Protein AF-A0A7S0AIP6-F1 (afdb_monomer)

Solvent-accessible surface area (backbone atoms only — not comparable to full-atom values): 10813 Å² total; per-residue (Å²): 139,84,84,80,83,77,84,82,79,84,80,81,79,79,69,86,80,66,80,76,84,73,78,79,73,83,71,86,71,79,69,80,72,78,87,62,84,72,69,76,73,78,75,75,76,87,47,72,66,57,55,50,51,24,69,74,62,71,48,57,61,68,62,53,48,56,32,46,76,68,58,48,55,84,55,37,48,58,49,98,87,67,43,76,37,11,58,22,32,55,71,65,38,99,91,76,50,54,70,37,87,35,43,88,71,76,64,45,92,52,48,50,74,22,77,34,16,47,68,93,71,61,71,70,60,55,50,57,51,51,54,53,54,54,50,54,57,59,65,62,64,78,71,72,75,80,81,80,85,84,89,79,84,85,83,82,84,80,84,79,133

Foldseek 3Di:
DDDDDDDDDDPPPPDPPDDPPDDDDPPPPPPPPPPPPVPPDPLPDDDPVLVVLCVQFVDDSVVSSVCVVVVQNVQQDAAPVRGGWASLQSPDDLQPAAADPCLVVVPPPCTRHDNHGNYDHDPVSVVVNVVVVVVCVVVVVPPPPDPDDDDDDDDDDDDDD

Nearest PDB structures (foldseek):
  6jgx-assembly1_B  TM=5.496E-01  e=3.342E+00  Pseudomonas putida

Mean predicted aligned error: 17.11 Å

Sequence (161 aa):
VVGLLFPLREEEELGPEGPPDLPAAWDEEEADLPSEEEEPEPVEPVTEYIRDVCRETGVPIIEVQCLDAQGLLRHIPRDTDGRLTSVGSIMHRPAECRPCLFAKRKCCPRGLLCRSCHLPHEPKAMRRWRERYRKKKQDGATSATPISGQASGKARTLISL

Structure (mmCIF, N/CA/C/O backbone):
data_AF-A0A7S0AIP6-F1
#
_entry.id   AF-A0A7S0AIP6-F1
#
loop_
_atom_site.group_PDB
_atom_site.id
_atom_site.type_symbol
_atom_site.label_atom_id
_atom_site.label_alt_id
_atom_site.label_comp_id
_atom_site.label_asym_id
_atom_site.label_entity_id
_atom_site.label_seq_id
_atom_site.pdbx_PDB_ins_code
_atom_site.Cartn_x
_atom_site.Cartn_y
_atom_site.Cartn_z
_atom_site.occupancy
_atom_site.B_iso_or_equiv
_atom_site.auth_seq_id
_atom_site.auth_comp_id
_atom_site.auth_asym_id
_atom_site.auth_atom_id
_atom_site.pdbx_PDB_model_num
ATOM 1 N N . VAL A 1 1 ? 58.512 56.946 -25.924 1.00 50.94 1 VAL A N 1
ATOM 2 C CA . VAL A 1 1 ? 57.265 57.502 -25.351 1.00 50.94 1 VAL A CA 1
ATOM 3 C C . VAL A 1 1 ? 56.192 57.383 -26.420 1.00 50.94 1 VAL A C 1
ATOM 5 O O . VAL A 1 1 ? 56.042 58.282 -27.230 1.00 50.94 1 VAL A O 1
ATOM 8 N N . VAL A 1 2 ? 55.567 56.209 -26.530 1.00 44.09 2 VAL A N 1
ATOM 9 C CA . VAL A 1 2 ? 54.514 55.951 -27.524 1.00 44.09 2 VAL A CA 1
ATOM 10 C C . VAL A 1 2 ? 53.194 56.065 -26.775 1.00 44.09 2 VAL A C 1
ATOM 12 O O . VAL A 1 2 ? 52.853 55.189 -25.986 1.00 44.09 2 VAL A O 1
ATOM 15 N N . GLY A 1 3 ? 52.534 57.210 -26.936 1.00 47.72 3 GLY A N 1
ATOM 16 C CA . GLY A 1 3 ? 51.203 57.458 -26.400 1.00 47.72 3 GLY A CA 1
ATOM 17 C C . GLY A 1 3 ? 50.177 56.715 -27.242 1.00 47.72 3 GLY A C 1
ATOM 18 O O . GLY A 1 3 ? 50.019 57.012 -28.423 1.00 47.72 3 GLY A O 1
ATOM 19 N N . LEU A 1 4 ? 49.504 55.738 -26.639 1.00 60.88 4 LEU A N 1
ATOM 20 C CA . LEU A 1 4 ? 48.315 55.131 -27.220 1.00 60.88 4 LEU A CA 1
ATOM 21 C C . LEU A 1 4 ? 47.105 55.935 -26.749 1.00 60.88 4 LEU A C 1
ATOM 23 O O . LEU A 1 4 ? 46.776 55.970 -25.565 1.00 60.88 4 LEU A O 1
ATOM 27 N N . LEU A 1 5 ? 46.507 56.630 -27.710 1.00 52.84 5 LEU A N 1
ATOM 28 C CA . LEU A 1 5 ? 45.292 57.414 -27.583 1.00 52.84 5 LEU A CA 1
ATOM 29 C C . LEU A 1 5 ? 44.115 56.439 -27.400 1.00 52.84 5 LEU A C 1
ATOM 31 O O . LEU A 1 5 ? 43.781 55.687 -28.313 1.00 52.84 5 LEU A O 1
ATOM 35 N N . PHE A 1 6 ? 43.535 56.410 -26.202 1.00 49.06 6 PHE A N 1
ATOM 36 C CA . PHE A 1 6 ? 42.316 55.657 -25.896 1.00 49.06 6 PHE A CA 1
ATOM 37 C C . PHE A 1 6 ? 41.108 56.366 -26.535 1.00 49.06 6 PHE A C 1
ATOM 39 O O . PHE A 1 6 ? 40.925 57.558 -26.271 1.00 49.06 6 PHE A O 1
ATOM 46 N N . PRO A 1 7 ? 40.274 55.693 -27.348 1.00 60.97 7 PRO A N 1
ATOM 47 C CA . PRO A 1 7 ? 39.029 56.279 -27.821 1.00 60.97 7 PRO A CA 1
ATOM 48 C C . PRO A 1 7 ? 38.010 56.392 -26.678 1.00 60.97 7 PRO A C 1
ATOM 50 O O . PRO A 1 7 ? 37.778 55.457 -25.910 1.00 60.97 7 PRO A O 1
ATOM 53 N N . LEU A 1 8 ? 37.432 57.588 -26.576 1.00 55.22 8 LEU A N 1
ATOM 54 C CA . LEU A 1 8 ? 36.334 57.964 -25.694 1.00 55.22 8 LEU A CA 1
ATOM 55 C C . LEU A 1 8 ? 35.041 57.240 -26.104 1.00 55.22 8 LEU A C 1
ATOM 57 O O . LEU A 1 8 ? 34.507 57.495 -27.174 1.00 55.22 8 LEU A O 1
ATOM 61 N N . ARG A 1 9 ? 34.571 56.363 -25.212 1.00 53.59 9 ARG A N 1
ATOM 62 C CA . ARG A 1 9 ? 33.219 56.346 -24.624 1.00 53.59 9 ARG A CA 1
ATOM 63 C C . ARG A 1 9 ? 32.045 56.672 -25.570 1.00 53.59 9 ARG A C 1
ATOM 65 O O . ARG A 1 9 ? 31.696 57.834 -25.744 1.00 53.59 9 ARG A O 1
ATOM 72 N N . GLU A 1 10 ? 31.361 55.629 -26.035 1.00 58.09 10 GLU A N 1
ATOM 73 C CA . GLU A 1 10 ? 29.932 55.691 -26.363 1.00 58.09 10 GLU A CA 1
ATOM 74 C C . GLU A 1 10 ? 29.152 55.276 -25.111 1.00 58.09 10 GLU A C 1
ATOM 76 O O . GLU A 1 10 ? 29.274 54.159 -24.608 1.00 58.09 10 GLU A O 1
ATOM 81 N N . GLU A 1 11 ? 28.433 56.238 -24.539 1.00 60.41 11 GLU A N 1
ATOM 82 C CA . GLU A 1 11 ? 27.479 56.014 -23.459 1.00 60.41 11 GLU A CA 1
ATOM 83 C C . GLU A 1 11 ? 26.167 55.578 -24.104 1.00 60.41 11 GLU A C 1
ATOM 85 O O . GLU A 1 11 ? 25.393 56.416 -24.560 1.00 60.41 11 GLU A O 1
ATOM 90 N N . GLU A 1 12 ? 25.932 54.270 -24.191 1.00 63.12 12 GLU A N 1
ATOM 91 C CA . GLU A 1 12 ? 24.593 53.761 -24.474 1.00 63.12 12 GLU A CA 1
ATOM 92 C C . GLU A 1 12 ? 23.687 54.121 -23.293 1.00 63.12 12 GLU A C 1
ATOM 94 O O . GLU A 1 12 ? 23.803 53.577 -22.191 1.00 63.12 12 GLU A O 1
ATOM 99 N N . GLU A 1 13 ? 22.812 55.096 -23.532 1.00 61.25 13 GLU A N 1
ATOM 100 C CA . GLU A 1 13 ? 21.721 55.480 -22.650 1.00 61.25 13 GLU A CA 1
ATOM 101 C C . GLU A 1 13 ? 20.765 54.296 -22.467 1.00 61.25 13 GLU A C 1
ATOM 103 O O . GLU A 1 13 ? 19.841 54.070 -23.248 1.00 61.25 13 GLU A O 1
ATOM 108 N N . LEU A 1 14 ? 20.988 53.528 -21.403 1.00 55.91 14 LEU A N 1
ATOM 109 C CA . LEU A 1 14 ? 20.022 52.567 -20.895 1.00 55.91 14 LEU A CA 1
ATOM 110 C C . LEU A 1 14 ? 18.876 53.363 -20.248 1.00 55.91 14 LEU A C 1
ATOM 112 O O . LEU A 1 14 ? 18.946 53.757 -19.081 1.00 55.91 14 LEU A O 1
ATOM 116 N N . GLY A 1 15 ? 17.856 53.679 -21.048 1.00 62.75 15 GLY A N 1
ATOM 117 C CA . GLY A 1 15 ? 16.642 54.344 -20.585 1.00 62.75 15 GLY A CA 1
ATOM 118 C C . GLY A 1 15 ? 15.944 53.556 -19.465 1.00 62.75 15 GLY A C 1
ATOM 119 O O . GLY A 1 15 ? 16.126 52.342 -19.351 1.00 62.75 15 GLY A O 1
ATOM 120 N N . PRO A 1 16 ? 15.147 54.217 -18.606 1.00 63.59 16 PRO A N 1
ATOM 121 C CA . PRO A 1 16 ? 14.370 53.525 -17.591 1.00 63.59 16 PRO A CA 1
ATOM 122 C C . PRO A 1 16 ? 13.268 52.712 -18.278 1.00 63.59 16 PRO A C 1
ATOM 124 O O . PRO A 1 16 ? 12.251 53.258 -18.700 1.00 63.59 16 PRO A O 1
ATOM 127 N N . GLU A 1 17 ? 13.478 51.403 -18.387 1.00 60.22 17 GLU A N 1
ATOM 128 C CA . GLU A 1 17 ? 12.427 50.432 -18.688 1.00 60.22 17 GLU A CA 1
ATOM 129 C C . GLU A 1 17 ? 11.386 50.540 -17.561 1.00 60.22 17 GLU A C 1
ATOM 131 O O . GLU A 1 17 ? 11.563 50.016 -16.457 1.00 60.22 17 GLU A O 1
ATOM 136 N N . GLY A 1 18 ? 10.341 51.332 -17.802 1.00 65.25 18 GLY A N 1
ATOM 137 C CA . GLY A 1 18 ? 9.191 51.423 -16.916 1.00 65.25 18 GLY A CA 1
ATOM 138 C C . GLY A 1 18 ? 8.549 50.042 -16.749 1.00 65.25 18 GLY A C 1
ATOM 139 O O . GLY A 1 18 ? 8.629 49.214 -17.661 1.00 65.25 18 GLY A O 1
ATOM 140 N N . PRO A 1 19 ? 7.929 49.755 -15.591 1.00 71.25 19 PRO A N 1
ATOM 141 C CA . PRO A 1 19 ? 7.209 48.504 -15.413 1.00 71.25 19 PRO A CA 1
ATOM 142 C C . PRO A 1 19 ? 6.138 48.385 -16.508 1.00 71.25 19 PRO A C 1
ATOM 144 O O . PRO A 1 19 ? 5.471 49.381 -16.793 1.00 71.25 19 PRO A O 1
ATOM 147 N N . PRO A 1 20 ? 5.975 47.206 -17.135 1.00 67.75 20 PRO A N 1
ATOM 148 C CA . PRO A 1 20 ? 4.948 47.018 -18.146 1.00 67.75 20 PRO A CA 1
ATOM 149 C C . PRO A 1 20 ? 3.585 47.359 -17.545 1.00 67.75 20 PRO A C 1
ATOM 151 O O . PRO A 1 20 ? 3.249 46.862 -16.466 1.00 67.75 20 PRO A O 1
ATOM 154 N N . ASP A 1 21 ? 2.837 48.214 -18.248 1.00 60.28 21 ASP A N 1
ATOM 155 C CA . ASP A 1 21 ? 1.448 48.550 -17.951 1.00 60.28 21 ASP A CA 1
ATOM 156 C C . ASP A 1 21 ? 0.658 47.253 -17.776 1.00 60.28 21 ASP A C 1
ATOM 158 O O . ASP A 1 21 ? 0.338 46.546 -18.736 1.00 60.28 21 ASP A O 1
ATOM 162 N N . LEU A 1 22 ? 0.382 46.910 -16.518 1.00 60.75 22 LEU A N 1
ATOM 163 C CA . LEU A 1 22 ? -0.568 45.865 -16.194 1.00 60.75 22 LEU A CA 1
ATOM 164 C C . LEU A 1 22 ? -1.929 46.378 -16.667 1.00 60.75 22 LEU A C 1
ATOM 166 O O . LEU A 1 22 ? -2.344 47.442 -16.197 1.00 60.75 22 LEU A O 1
ATOM 170 N N . PRO A 1 23 ? -2.621 45.680 -17.585 1.00 61.62 23 PRO A N 1
ATOM 171 C CA . PRO A 1 23 ? -3.948 46.097 -17.992 1.00 61.62 23 PRO A CA 1
ATOM 172 C C . PRO A 1 23 ? -4.840 46.172 -16.751 1.00 61.62 23 PRO A C 1
ATOM 174 O O . PRO A 1 23 ? -5.084 45.179 -16.062 1.00 61.62 23 PRO A O 1
ATOM 177 N N . ALA A 1 24 ? -5.271 47.397 -16.454 1.00 59.34 24 ALA A N 1
ATOM 178 C CA . ALA A 1 24 ? -6.429 47.657 -15.628 1.00 59.34 24 ALA A CA 1
ATOM 179 C C . ALA A 1 24 ? -7.646 47.018 -16.308 1.00 59.34 24 ALA A C 1
ATOM 181 O O . ALA A 1 24 ? -7.747 47.065 -17.532 1.00 59.34 24 ALA A O 1
ATOM 182 N N . ALA A 1 25 ? -8.556 46.482 -15.498 1.00 55.19 25 ALA A N 1
ATOM 183 C CA . ALA A 1 25 ? -9.733 45.705 -15.889 1.00 55.19 25 ALA A CA 1
ATOM 184 C C . ALA A 1 25 ? -9.440 44.219 -16.136 1.00 55.19 25 ALA A C 1
ATOM 186 O O . ALA A 1 25 ? -9.390 43.714 -17.253 1.00 55.19 25 ALA A O 1
ATOM 187 N N . TRP A 1 26 ? -9.317 43.493 -15.026 1.00 57.34 26 TRP A N 1
ATOM 188 C CA . TRP A 1 26 ? -10.059 42.244 -14.941 1.00 57.34 26 TRP A CA 1
ATOM 189 C C . TRP A 1 26 ? -11.500 42.689 -14.733 1.00 57.34 26 TRP A C 1
ATOM 191 O O . TRP A 1 26 ? -11.841 43.137 -13.639 1.00 57.34 26 TRP A O 1
ATOM 201 N N . ASP A 1 27 ? -12.262 42.721 -15.826 1.00 51.72 27 ASP A N 1
ATOM 202 C CA . ASP A 1 27 ? -13.688 43.005 -15.795 1.00 51.72 27 ASP A CA 1
ATOM 203 C C . ASP A 1 27 ? -14.338 42.127 -14.726 1.00 51.72 27 ASP A C 1
ATOM 205 O O . ASP A 1 27 ? -14.139 40.910 -14.676 1.00 51.72 27 ASP A O 1
ATOM 209 N N . GLU A 1 28 ? -15.090 42.791 -13.855 1.00 56.78 28 GLU A N 1
ATOM 210 C CA . GLU A 1 28 ? -15.965 42.232 -12.829 1.00 56.78 28 GLU A CA 1
ATOM 211 C C . GLU A 1 28 ? -17.169 41.543 -13.495 1.00 56.78 28 GLU A C 1
ATOM 213 O O . GLU A 1 28 ? -18.322 41.794 -13.152 1.00 56.78 28 GLU A O 1
ATOM 218 N N . GLU A 1 29 ? -16.916 40.705 -14.502 1.00 61.41 29 GLU A N 1
ATOM 219 C CA . GLU A 1 29 ? -17.927 39.820 -15.047 1.00 61.41 29 GLU A CA 1
ATOM 220 C C . GLU A 1 29 ? -18.136 38.735 -13.996 1.00 61.41 29 GLU A C 1
ATOM 222 O O . GLU A 1 29 ? -17.283 37.871 -13.780 1.00 61.41 29 GLU A O 1
ATOM 227 N N . GLU A 1 30 ? -19.237 38.903 -13.262 1.00 61.59 30 GLU A N 1
ATOM 228 C CA . GLU A 1 30 ? -19.777 38.004 -12.257 1.00 61.59 30 GLU A CA 1
ATOM 229 C C . GLU A 1 30 ? -19.722 36.561 -12.760 1.00 61.59 30 GLU A C 1
ATOM 231 O O . GLU A 1 30 ? -20.636 36.057 -13.412 1.00 61.59 30 GLU A O 1
ATOM 236 N N . ALA A 1 31 ? -18.621 35.879 -12.459 1.00 59.66 31 ALA A N 1
ATOM 237 C CA . ALA A 1 31 ? -18.576 34.440 -12.533 1.00 59.66 31 ALA A CA 1
ATOM 238 C C . ALA A 1 31 ? -19.557 33.955 -11.472 1.00 59.66 31 ALA A C 1
ATOM 240 O O . ALA A 1 31 ? -19.245 34.041 -10.283 1.00 59.66 31 ALA A O 1
ATOM 241 N N . ASP A 1 32 ? -20.736 33.526 -11.935 1.00 60.69 32 ASP A N 1
ATOM 242 C CA . ASP A 1 32 ? -21.717 32.705 -11.230 1.00 60.69 32 ASP A CA 1
ATOM 243 C C . ASP A 1 32 ? -20.995 31.871 -10.173 1.00 60.69 32 ASP A C 1
ATOM 245 O O . ASP A 1 32 ? -20.394 30.835 -10.468 1.00 60.69 32 ASP A O 1
ATOM 249 N N . LEU A 1 33 ? -20.992 32.383 -8.942 1.00 58.97 33 LEU A N 1
ATOM 250 C CA . LEU A 1 33 ? -20.610 31.629 -7.767 1.00 58.97 33 LEU A CA 1
ATOM 251 C C . LEU A 1 33 ? -21.652 30.517 -7.704 1.00 58.97 33 LEU A C 1
ATOM 253 O O . LEU A 1 33 ? -22.819 30.835 -7.460 1.00 58.97 33 LEU A O 1
ATOM 257 N N . PRO A 1 34 ? -21.292 29.238 -7.921 1.00 59.12 34 PRO A N 1
ATOM 258 C CA . PRO A 1 34 ? -22.199 28.166 -7.582 1.00 59.12 34 PRO A CA 1
ATOM 259 C C . PRO A 1 34 ? -22.335 28.217 -6.060 1.00 59.12 34 PRO A C 1
ATOM 261 O O . PRO A 1 34 ? -21.501 27.702 -5.318 1.00 59.12 34 PRO A O 1
ATOM 264 N N . SER A 1 35 ? -23.361 28.927 -5.593 1.00 61.50 35 SER A N 1
ATOM 265 C CA . SER A 1 35 ? -23.831 28.935 -4.217 1.00 61.50 35 SER A CA 1
ATOM 266 C C . SER A 1 35 ? -24.607 27.647 -3.981 1.00 61.50 35 SER A C 1
ATOM 268 O O . SER A 1 35 ? -25.806 27.648 -3.720 1.00 61.50 35 SER A O 1
ATOM 270 N N . GLU A 1 36 ? -23.915 26.534 -4.134 1.00 62.22 36 GLU A N 1
ATOM 271 C CA . GLU A 1 36 ? -24.289 25.291 -3.504 1.00 62.22 36 GLU A CA 1
ATOM 272 C C . GLU A 1 36 ? -23.126 25.027 -2.569 1.00 62.22 36 GLU A C 1
ATOM 274 O O . GLU A 1 36 ? -22.067 24.528 -2.944 1.00 62.22 36 GLU A O 1
ATOM 279 N N . GLU A 1 37 ? -23.299 25.518 -1.345 1.00 65.19 37 GLU A N 1
ATOM 280 C CA . GLU A 1 37 ? -22.601 25.009 -0.182 1.00 65.19 37 GLU A CA 1
ATOM 281 C C . GLU A 1 37 ? -22.895 23.506 -0.166 1.00 65.19 37 GLU A C 1
ATOM 283 O O . GLU A 1 37 ? -23.907 23.064 0.372 1.00 65.19 37 GLU A O 1
ATOM 288 N N . GLU A 1 38 ? -22.078 22.735 -0.886 1.00 64.88 38 GLU A N 1
ATOM 289 C CA . GLU A 1 38 ? -22.115 21.282 -0.884 1.00 64.88 38 GLU A CA 1
ATOM 290 C C . GLU A 1 38 ? -21.797 20.897 0.559 1.00 64.88 38 GLU A C 1
ATOM 292 O O . GLU A 1 38 ? -20.635 20.877 0.983 1.00 64.88 38 GLU A O 1
ATOM 297 N N . GLU A 1 39 ? -22.851 20.727 1.363 1.00 69.25 39 GLU A N 1
ATOM 298 C CA . GLU A 1 39 ? -22.722 20.223 2.716 1.00 69.25 39 GLU A CA 1
ATOM 299 C C . GLU A 1 39 ? -21.892 18.948 2.607 1.00 69.25 39 GLU A C 1
ATOM 301 O O . GLU A 1 39 ? -22.238 18.074 1.807 1.00 69.25 39 GLU A O 1
ATOM 306 N N . PRO A 1 40 ? -20.761 18.854 3.327 1.00 63.81 40 PRO A N 1
ATOM 307 C CA . PRO A 1 40 ? -19.841 17.750 3.147 1.00 63.81 40 PRO A CA 1
ATOM 308 C C . PRO A 1 40 ? -20.607 16.455 3.390 1.00 63.81 40 PRO A C 1
ATOM 310 O O . PRO A 1 40 ? -21.016 16.183 4.522 1.00 63.81 40 PRO A O 1
ATOM 313 N N . GLU A 1 41 ? -20.809 15.698 2.306 1.00 69.00 41 GLU A N 1
ATOM 314 C CA . GLU A 1 41 ? -21.484 14.404 2.301 1.00 69.00 41 GLU A CA 1
ATOM 315 C C . GLU A 1 41 ? -21.018 13.606 3.527 1.00 69.00 41 GLU A C 1
ATOM 317 O O . GLU A 1 41 ? -19.805 13.527 3.783 1.00 69.00 41 GLU A O 1
ATOM 322 N N . PRO A 1 42 ? -21.951 13.071 4.335 1.00 64.31 42 PRO A N 1
ATOM 323 C CA . PRO A 1 42 ? -21.633 12.457 5.611 1.00 64.31 42 PRO A CA 1
ATOM 324 C C . PRO A 1 42 ? -20.580 11.375 5.396 1.00 64.31 42 PRO A C 1
ATOM 326 O O . PRO A 1 42 ? -20.834 10.357 4.755 1.00 64.31 42 PRO A O 1
ATOM 329 N N . VAL A 1 43 ? -19.381 11.625 5.930 1.00 66.06 43 VAL A N 1
ATOM 330 C CA . VAL A 1 43 ? -18.229 10.728 5.815 1.00 66.06 43 VAL A CA 1
ATOM 331 C C . VAL A 1 43 ? -18.677 9.337 6.242 1.00 66.06 43 VAL A C 1
ATOM 333 O O . VAL A 1 43 ? -19.070 9.151 7.399 1.00 66.06 43 VAL A O 1
ATOM 336 N N . GLU A 1 44 ? -18.666 8.384 5.304 1.00 67.62 44 GLU A N 1
ATOM 337 C CA . GLU A 1 44 ? -19.165 7.034 5.558 1.00 67.62 44 GLU A CA 1
ATOM 338 C C . GLU A 1 44 ? -18.567 6.475 6.861 1.00 67.62 44 GLU A C 1
ATOM 340 O O . GLU A 1 44 ? -17.379 6.683 7.159 1.00 67.62 44 GLU A O 1
ATOM 345 N N . PRO A 1 45 ? -19.379 5.787 7.683 1.00 74.94 45 PRO A N 1
ATOM 346 C CA . PRO A 1 45 ? -18.955 5.376 9.007 1.00 74.94 45 PRO A CA 1
ATOM 347 C C . PRO A 1 45 ? -17.733 4.465 8.923 1.00 74.94 45 PRO A C 1
ATOM 349 O O . PRO A 1 45 ? -17.668 3.537 8.119 1.00 74.94 45 PRO A O 1
ATOM 352 N N . VAL A 1 46 ? -16.775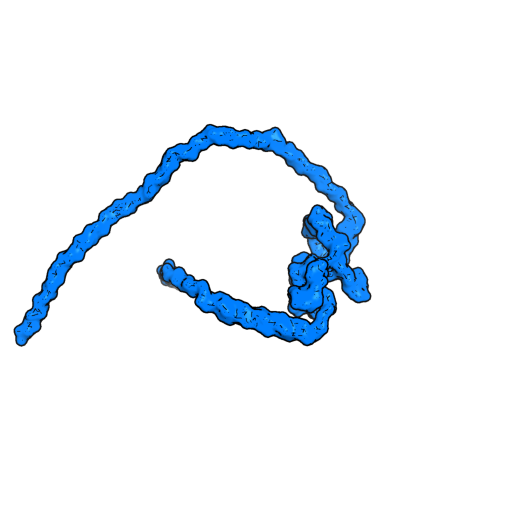 4.699 9.825 1.00 80.62 46 VAL A N 1
ATOM 353 C CA . VAL A 1 46 ? -15.598 3.843 9.999 1.00 80.62 46 VAL A CA 1
ATOM 354 C C . VAL A 1 46 ? -16.049 2.394 10.188 1.00 80.62 46 VAL A C 1
ATOM 356 O O . VAL A 1 46 ? -16.558 2.014 11.252 1.00 80.62 46 VAL A O 1
ATOM 359 N N . THR A 1 47 ? -15.822 1.579 9.164 1.00 91.31 47 THR A N 1
ATOM 360 C CA . THR A 1 47 ? -16.120 0.149 9.194 1.00 91.31 47 THR A CA 1
ATOM 361 C C . THR A 1 47 ? -15.152 -0.586 10.127 1.00 91.31 47 THR A C 1
ATOM 363 O O . THR A 1 47 ? -14.036 -0.129 10.392 1.00 91.31 47 THR A O 1
ATOM 366 N N . GLU A 1 48 ? -15.558 -1.746 10.650 1.00 93.88 48 GLU A N 1
ATOM 367 C CA . GLU A 1 48 ? -14.672 -2.608 11.452 1.00 93.88 48 GLU A CA 1
ATOM 368 C C . GLU A 1 48 ? -13.408 -2.998 10.672 1.00 93.88 48 GLU A C 1
ATOM 370 O O . GLU A 1 48 ? -12.305 -2.947 11.213 1.00 93.88 48 GLU A O 1
ATOM 375 N N . TYR A 1 49 ? -13.557 -3.220 9.364 1.00 93.19 49 TYR A N 1
ATOM 376 C CA . TYR A 1 49 ? -12.454 -3.475 8.444 1.00 93.19 49 TYR A CA 1
ATOM 377 C C . TYR A 1 49 ? -11.378 -2.379 8.479 1.00 93.19 49 TYR A C 1
ATOM 379 O O . TYR A 1 49 ? -10.194 -2.689 8.604 1.00 93.19 49 TYR A O 1
ATOM 387 N N . ILE A 1 50 ? -11.760 -1.096 8.440 1.00 94.81 50 ILE A N 1
ATOM 388 C CA . ILE A 1 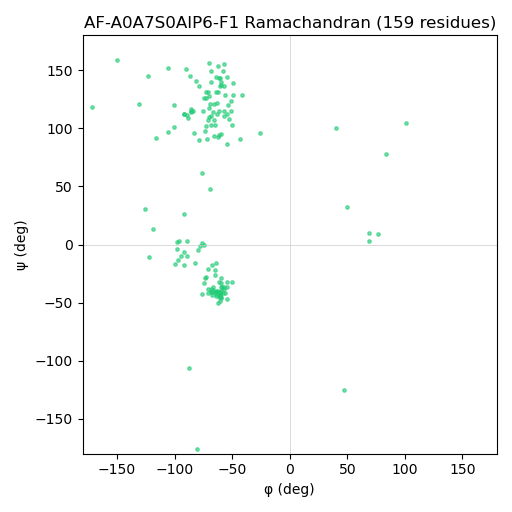50 ? -10.802 0.020 8.524 1.00 94.81 50 ILE A CA 1
ATOM 389 C C . ILE A 1 50 ? -10.032 -0.031 9.849 1.00 94.81 50 ILE A C 1
ATOM 391 O O . ILE A 1 50 ? -8.812 0.149 9.859 1.00 94.81 50 ILE A O 1
ATOM 395 N N . ARG A 1 51 ? -10.709 -0.321 10.969 1.00 95.19 51 ARG A N 1
ATOM 396 C CA . ARG A 1 51 ? -10.053 -0.420 12.286 1.00 95.19 51 ARG A CA 1
ATOM 397 C C . ARG A 1 51 ? -9.045 -1.566 12.336 1.00 95.19 51 ARG A C 1
ATOM 399 O O . ARG A 1 51 ? -7.954 -1.384 12.881 1.00 95.19 51 ARG A O 1
ATOM 406 N N . ASP A 1 52 ? -9.382 -2.710 11.750 1.00 95.38 52 ASP A N 1
ATOM 407 C CA . ASP A 1 52 ? -8.484 -3.862 11.676 1.00 95.38 52 ASP A CA 1
ATOM 408 C C . ASP A 1 52 ? -7.243 -3.556 10.840 1.00 95.38 52 ASP A C 1
ATOM 410 O O . ASP A 1 52 ? -6.125 -3.838 11.274 1.00 95.38 52 ASP A O 1
ATOM 414 N N . VAL A 1 53 ? -7.410 -2.884 9.697 1.00 95.94 53 VAL A N 1
ATOM 415 C CA . VAL A 1 53 ? -6.280 -2.434 8.871 1.00 95.94 53 VAL A CA 1
ATOM 416 C C . VAL A 1 53 ? -5.380 -1.470 9.645 1.00 95.94 53 VAL A C 1
ATOM 418 O O . VAL A 1 53 ? -4.154 -1.604 9.591 1.00 95.94 53 VAL A O 1
ATOM 421 N N . CYS A 1 54 ? -5.949 -0.527 10.400 1.00 95.62 54 CYS A N 1
ATOM 422 C CA . CYS A 1 54 ? -5.164 0.398 11.224 1.00 95.62 54 CYS A CA 1
ATOM 423 C C . CYS A 1 54 ? -4.341 -0.355 12.273 1.00 95.62 54 CYS A C 1
ATOM 425 O O . CYS A 1 54 ? -3.163 -0.061 12.470 1.00 95.62 54 CYS A O 1
ATOM 427 N N . ARG A 1 55 ? -4.939 -1.365 12.917 1.00 95.88 55 ARG A N 1
ATOM 428 C CA . ARG A 1 55 ? -4.261 -2.200 13.915 1.00 95.88 55 ARG A CA 1
ATOM 429 C C . ARG A 1 55 ? -3.160 -3.061 13.294 1.00 95.88 55 ARG A C 1
ATOM 431 O O . ARG A 1 55 ? -2.094 -3.189 13.885 1.00 95.88 55 ARG A O 1
ATOM 438 N N . GLU A 1 56 ? -3.410 -3.637 12.119 1.00 94.88 56 GLU A N 1
ATOM 439 C CA . GLU A 1 56 ? -2.452 -4.488 11.402 1.00 94.88 56 GLU A CA 1
ATOM 440 C C . GLU A 1 56 ? -1.239 -3.685 10.909 1.00 94.88 56 GLU A C 1
ATOM 442 O O . GLU A 1 56 ? -0.097 -4.128 11.024 1.00 94.88 56 GLU A O 1
ATOM 447 N N . THR A 1 57 ? -1.485 -2.499 10.349 1.00 93.94 57 THR A N 1
ATOM 448 C CA . THR A 1 57 ? -0.467 -1.729 9.619 1.00 93.94 57 THR A CA 1
ATOM 449 C C . THR A 1 57 ? 0.170 -0.606 10.437 1.00 93.94 57 THR A C 1
ATOM 451 O O . THR A 1 57 ? 1.228 -0.106 10.053 1.00 93.94 57 THR A O 1
ATOM 454 N N . GLY A 1 58 ? -0.455 -0.201 11.547 1.00 94.94 58 GLY A N 1
ATOM 455 C CA . GLY A 1 58 ? -0.038 0.943 12.364 1.00 94.94 58 GLY A CA 1
ATOM 456 C C . GLY A 1 58 ? -0.237 2.302 11.684 1.00 94.94 58 GLY A C 1
ATOM 457 O O . GLY A 1 58 ? 0.263 3.313 12.171 1.00 94.94 58 GLY A O 1
ATOM 458 N N . VAL A 1 59 ? -0.931 2.327 10.545 1.00 94.62 59 VAL A N 1
ATOM 459 C CA . VAL A 1 59 ? -1.227 3.537 9.778 1.00 94.62 59 VAL A CA 1
ATOM 460 C C . VAL A 1 59 ? -2.392 4.286 10.443 1.00 94.62 59 VAL A C 1
ATOM 462 O O . VAL A 1 59 ? -3.360 3.638 10.852 1.00 94.62 59 VAL A O 1
ATOM 465 N N . PRO A 1 60 ? -2.326 5.626 10.578 1.00 95.62 60 PRO A N 1
ATOM 466 C CA . PRO A 1 60 ? -3.413 6.423 11.137 1.00 95.62 60 PRO A CA 1
ATOM 467 C C . PRO A 1 60 ? -4.746 6.186 10.423 1.00 95.62 60 PRO A C 1
ATOM 469 O O . PRO A 1 60 ? -4.797 6.061 9.201 1.00 95.62 60 PRO A O 1
ATOM 472 N N . ILE A 1 61 ? -5.841 6.208 11.185 1.00 95.06 61 ILE A N 1
ATOM 473 C CA . ILE A 1 61 ? -7.182 5.909 10.663 1.00 95.06 61 ILE A CA 1
ATOM 474 C C . ILE A 1 61 ? -7.596 6.801 9.497 1.00 95.06 61 ILE A C 1
ATOM 476 O O . ILE A 1 61 ? -8.155 6.305 8.526 1.00 95.06 61 ILE A O 1
ATOM 480 N N . ILE A 1 62 ? -7.226 8.081 9.554 1.00 93.94 62 ILE A N 1
ATOM 481 C CA . ILE A 1 62 ? -7.511 9.063 8.506 1.00 93.94 62 ILE A CA 1
ATOM 482 C C . ILE A 1 62 ? -6.861 8.636 7.186 1.00 93.94 62 ILE A C 1
ATOM 484 O O . ILE A 1 62 ? -7.489 8.688 6.136 1.00 93.94 62 ILE A O 1
ATOM 488 N N . GLU A 1 63 ? -5.619 8.149 7.225 1.00 95.44 63 GLU A N 1
ATOM 489 C CA . GLU A 1 63 ? -4.918 7.708 6.017 1.00 95.44 63 GLU A CA 1
ATOM 490 C C . GLU A 1 63 ? -5.559 6.447 5.422 1.00 95.44 63 GLU A C 1
ATOM 492 O O . GLU A 1 63 ? -5.689 6.339 4.203 1.00 95.44 63 GLU A O 1
ATOM 497 N N . VAL A 1 64 ? -6.008 5.511 6.266 1.00 95.50 64 VAL A N 1
ATOM 498 C CA . VAL A 1 64 ? -6.716 4.303 5.813 1.00 95.50 64 VAL A CA 1
ATOM 499 C C . VAL A 1 64 ? -8.097 4.644 5.247 1.00 95.50 64 VAL A C 1
ATOM 501 O O . VAL A 1 64 ? -8.458 4.114 4.199 1.00 95.50 64 VAL A O 1
ATOM 504 N N . GLN A 1 65 ? -8.841 5.561 5.873 1.00 94.12 65 GLN A N 1
ATOM 505 C CA . GLN A 1 65 ? -10.117 6.063 5.349 1.00 94.12 65 GLN A CA 1
ATOM 506 C C . GLN A 1 65 ? -9.937 6.717 3.979 1.00 94.12 65 GLN A C 1
ATOM 508 O O . GLN A 1 65 ? -10.680 6.403 3.056 1.00 94.12 65 GLN A O 1
ATOM 513 N N . CYS A 1 66 ? -8.909 7.553 3.805 1.00 93.62 66 CYS A N 1
ATOM 514 C CA . CYS A 1 66 ? -8.593 8.151 2.508 1.00 93.62 66 CYS A CA 1
ATOM 515 C C . CYS A 1 66 ? -8.309 7.093 1.429 1.00 93.62 66 CYS A C 1
ATOM 517 O O . CYS A 1 66 ? -8.672 7.295 0.271 1.00 93.62 66 CYS A O 1
ATOM 519 N N . LEU A 1 67 ? -7.663 5.974 1.778 1.00 94.00 67 LEU A N 1
ATOM 520 C CA . LEU A 1 67 ? -7.442 4.867 0.840 1.00 94.00 67 LEU A CA 1
ATOM 521 C C . LEU A 1 67 ? -8.728 4.107 0.501 1.00 94.00 67 LEU A C 1
ATOM 523 O O . LEU A 1 67 ? -8.876 3.665 -0.639 1.00 94.00 67 LEU A O 1
ATOM 527 N N . ASP A 1 68 ? -9.614 3.909 1.477 1.00 94.25 68 ASP A N 1
ATOM 528 C CA . ASP A 1 68 ? -10.885 3.206 1.277 1.00 94.25 68 ASP A CA 1
ATOM 529 C C . ASP A 1 68 ? -11.866 4.048 0.455 1.00 94.25 68 ASP A C 1
ATOM 531 O O . ASP A 1 68 ? -12.442 3.537 -0.500 1.00 94.25 68 ASP A O 1
ATOM 535 N N . ALA A 1 69 ? -11.942 5.356 0.722 1.00 92.00 69 ALA A N 1
ATOM 536 C CA . ALA A 1 69 ? -12.717 6.314 -0.069 1.00 92.00 69 ALA A CA 1
ATOM 537 C C . ALA A 1 69 ? -12.254 6.374 -1.537 1.00 92.00 69 ALA A C 1
ATOM 539 O O . ALA A 1 69 ? -13.059 6.528 -2.448 1.00 92.00 69 ALA A O 1
ATOM 540 N N . GLN A 1 70 ? -10.954 6.183 -1.793 1.00 93.31 70 GLN A N 1
ATOM 541 C CA . GLN A 1 70 ? -10.410 6.045 -3.153 1.00 93.31 70 GLN A CA 1
ATOM 542 C C . GLN A 1 70 ? -10.644 4.650 -3.768 1.00 93.31 70 GLN A C 1
ATOM 544 O O . GLN A 1 70 ? -10.190 4.384 -4.881 1.00 93.31 70 GLN A O 1
ATOM 549 N N . GLY A 1 71 ? -11.260 3.718 -3.037 1.00 93.56 71 GLY A N 1
ATOM 550 C CA . GLY A 1 71 ? -11.449 2.322 -3.439 1.00 93.56 71 GLY A CA 1
ATOM 551 C C . GLY A 1 71 ? -10.159 1.498 -3.490 1.00 93.56 71 GLY A C 1
ATOM 552 O O . GLY A 1 71 ? -10.183 0.322 -3.848 1.00 93.56 71 GLY A O 1
ATOM 553 N N . LEU A 1 72 ? -9.009 2.072 -3.126 1.00 94.56 72 LEU A N 1
ATOM 554 C CA . LEU A 1 72 ? -7.706 1.426 -3.279 1.00 94.56 72 LEU A CA 1
ATOM 555 C C . LEU A 1 72 ? -7.477 0.333 -2.243 1.00 94.56 72 LEU A C 1
ATOM 557 O O . LEU A 1 72 ? -6.815 -0.658 -2.550 1.00 94.56 72 LEU A O 1
ATOM 561 N N . LEU A 1 73 ? -8.013 0.498 -1.030 1.00 94.75 73 LEU A N 1
ATOM 562 C CA . LEU A 1 73 ? -7.733 -0.386 0.102 1.00 94.75 73 LEU A CA 1
ATOM 563 C C . LEU A 1 73 ? -8.044 -1.860 -0.209 1.00 94.75 73 LEU A C 1
ATOM 565 O O . LEU A 1 73 ? -7.235 -2.743 0.076 1.00 94.75 73 LEU A O 1
ATOM 569 N N . ARG A 1 74 ? -9.166 -2.116 -0.890 1.00 93.94 74 ARG A N 1
ATOM 570 C CA . ARG A 1 74 ? -9.626 -3.462 -1.278 1.00 93.94 74 ARG A CA 1
ATOM 571 C C . ARG A 1 74 ? -8.778 -4.108 -2.374 1.00 93.94 74 ARG A C 1
ATOM 573 O O . ARG A 1 74 ? -8.791 -5.327 -2.523 1.00 93.94 74 ARG A O 1
ATOM 580 N N . HIS A 1 75 ? -8.045 -3.305 -3.141 1.00 95.62 75 HIS A N 1
ATOM 581 C CA . HIS A 1 75 ? -7.187 -3.772 -4.228 1.00 95.62 75 HIS A CA 1
ATOM 582 C C . HIS A 1 75 ? -5.744 -4.037 -3.789 1.00 95.62 75 HIS A C 1
ATOM 584 O O . HIS A 1 75 ? -4.953 -4.549 -4.584 1.00 95.62 75 HIS A O 1
ATOM 590 N N . ILE A 1 76 ? -5.376 -3.702 -2.547 1.00 96.12 76 ILE A N 1
ATOM 591 C CA . ILE A 1 76 ? -4.030 -3.958 -2.034 1.00 96.12 76 ILE A CA 1
ATOM 592 C C . ILE A 1 76 ? -3.848 -5.471 -1.844 1.00 96.12 76 ILE A C 1
ATOM 594 O O . ILE A 1 76 ? -4.537 -6.076 -1.019 1.00 96.12 76 ILE A O 1
ATOM 598 N N . PRO A 1 77 ? -2.903 -6.106 -2.565 1.00 95.56 77 PRO A N 1
ATOM 599 C CA . PRO A 1 77 ? -2.671 -7.532 -2.413 1.00 95.56 77 PRO A CA 1
ATOM 600 C C . PRO A 1 77 ? -2.061 -7.834 -1.041 1.00 95.56 77 PRO A C 1
ATOM 602 O O . PRO A 1 77 ? -1.293 -7.034 -0.488 1.00 95.56 77 PRO A 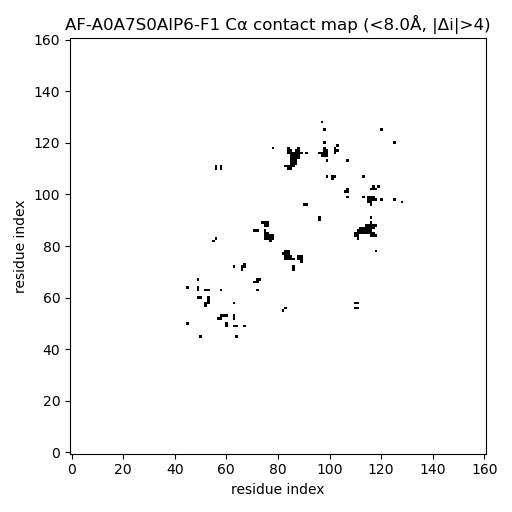O 1
ATOM 605 N N . ARG A 1 78 ? -2.373 -9.019 -0.517 1.00 94.75 78 ARG A N 1
ATOM 606 C CA . ARG A 1 78 ? -1.747 -9.581 0.685 1.00 94.75 78 ARG A CA 1
ATOM 607 C C . ARG A 1 78 ? -0.510 -10.407 0.311 1.00 94.75 78 ARG A C 1
ATOM 609 O O . ARG A 1 78 ? -0.419 -10.924 -0.802 1.00 94.75 78 ARG A O 1
ATOM 616 N N . ASP A 1 79 ? 0.462 -10.478 1.213 1.00 91.25 79 ASP A N 1
ATOM 617 C CA . ASP A 1 79 ? 1.662 -11.301 1.053 1.00 91.25 79 ASP A CA 1
ATOM 618 C C . ASP A 1 79 ? 1.404 -12.783 1.396 1.00 91.25 79 ASP A C 1
ATOM 620 O O . ASP A 1 79 ? 0.278 -13.194 1.682 1.00 91.25 79 ASP A O 1
ATOM 624 N N . THR A 1 80 ? 2.458 -13.604 1.362 1.00 89.19 80 THR A N 1
ATOM 625 C CA . THR A 1 80 ? 2.388 -15.034 1.711 1.00 89.19 80 THR A CA 1
ATOM 626 C C . THR A 1 80 ? 2.029 -15.287 3.173 1.00 89.19 80 THR A C 1
ATOM 628 O O . THR A 1 80 ? 1.552 -16.371 3.492 1.00 89.19 80 THR A O 1
ATOM 631 N N . ASP A 1 81 ? 2.253 -14.305 4.049 1.00 89.12 81 ASP A N 1
ATOM 632 C CA . ASP A 1 81 ? 1.907 -14.362 5.470 1.00 89.12 81 ASP A CA 1
ATOM 633 C C . ASP A 1 81 ? 0.475 -13.839 5.716 1.00 89.12 81 ASP A C 1
ATOM 635 O O . ASP A 1 81 ? 0.044 -13.729 6.864 1.00 89.12 81 ASP A O 1
ATOM 639 N N . GLY A 1 82 ? -0.258 -13.476 4.657 1.00 90.81 82 GLY A N 1
ATOM 640 C CA . GLY A 1 82 ? -1.597 -12.900 4.736 1.00 90.81 82 GLY A CA 1
ATOM 641 C C . GLY A 1 82 ? -1.627 -11.428 5.152 1.00 90.81 82 GLY A C 1
ATOM 642 O O . GLY A 1 82 ? -2.714 -10.903 5.393 1.00 90.81 82 GLY A O 1
ATOM 643 N N . ARG A 1 83 ? -0.483 -10.737 5.222 1.00 92.38 83 ARG A N 1
ATOM 644 C CA . ARG A 1 83 ? -0.412 -9.322 5.611 1.00 92.38 83 ARG A CA 1
ATOM 645 C C . ARG A 1 83 ? -0.619 -8.399 4.423 1.00 92.38 83 ARG A C 1
ATOM 647 O O . ARG A 1 83 ? -0.172 -8.694 3.314 1.00 92.38 83 ARG A O 1
ATOM 654 N N . LEU A 1 84 ? -1.259 -7.256 4.645 1.00 94.50 84 LEU A N 1
ATOM 655 C CA . LEU A 1 84 ? -1.383 -6.215 3.628 1.00 94.50 84 LEU A CA 1
ATOM 656 C C . LEU A 1 84 ? -0.004 -5.705 3.198 1.00 94.50 84 LEU A C 1
ATOM 658 O O . LEU A 1 84 ? 0.886 -5.472 4.016 1.00 94.50 84 LEU A O 1
ATOM 662 N N . THR A 1 85 ? 0.172 -5.532 1.886 1.00 95.25 85 THR A N 1
ATOM 663 C CA . THR A 1 85 ? 1.450 -5.088 1.324 1.00 95.25 85 THR A CA 1
ATOM 664 C C . THR A 1 85 ? 1.549 -3.560 1.277 1.00 95.25 85 THR A C 1
ATOM 666 O O . THR A 1 85 ? 1.785 -2.908 2.289 1.00 95.25 85 THR A O 1
ATOM 669 N N . SER A 1 86 ? 1.435 -2.964 0.096 1.00 96.19 86 SER A N 1
ATOM 670 C CA . SER A 1 86 ? 1.474 -1.520 -0.101 1.00 96.19 86 SER A CA 1
ATOM 671 C C . SER A 1 86 ? 0.627 -1.120 -1.299 1.00 96.19 86 SER A C 1
ATOM 673 O O . SER A 1 86 ? 0.404 -1.924 -2.206 1.00 96.19 86 SER A O 1
ATOM 675 N N . VAL A 1 87 ? 0.220 0.148 -1.351 1.00 96.44 87 VAL A N 1
ATOM 676 C CA . VAL A 1 87 ? -0.492 0.732 -2.501 1.00 96.44 87 VAL A CA 1
ATOM 677 C C . VAL A 1 87 ? 0.297 0.534 -3.804 1.00 96.44 87 VAL A C 1
ATOM 679 O O . VAL A 1 87 ? -0.264 0.225 -4.851 1.00 96.44 87 VAL A O 1
ATOM 682 N N . GLY A 1 88 ? 1.630 0.619 -3.749 1.00 94.44 88 GLY A N 1
ATOM 683 C CA . GLY A 1 88 ? 2.503 0.368 -4.897 1.00 94.44 88 GLY A CA 1
ATOM 684 C C . GLY A 1 88 ? 2.460 -1.065 -5.440 1.00 94.44 88 GLY A C 1
ATOM 685 O O . GLY A 1 88 ? 2.922 -1.301 -6.555 1.00 94.44 88 GLY A O 1
ATOM 686 N N . SER A 1 89 ? 1.929 -2.026 -4.682 1.00 95.00 89 SER A N 1
ATOM 687 C CA . SER A 1 89 ? 1.757 -3.408 -5.137 1.00 95.00 89 SER A CA 1
ATOM 688 C C . SER A 1 89 ? 0.503 -3.624 -5.982 1.00 95.00 89 SER A C 1
ATOM 690 O O . SER A 1 89 ? 0.452 -4.625 -6.689 1.00 95.00 89 SER A O 1
ATOM 692 N N . ILE A 1 90 ? -0.467 -2.701 -5.966 1.00 94.88 90 ILE A N 1
ATOM 693 C CA . ILE A 1 90 ? -1.703 -2.814 -6.763 1.00 94.88 90 ILE A CA 1
ATOM 694 C C . ILE A 1 90 ? -1.366 -2.896 -8.262 1.00 94.88 90 ILE A C 1
ATOM 696 O O . ILE A 1 90 ? -1.924 -3.699 -9.000 1.00 94.88 90 ILE A O 1
ATOM 700 N N . MET A 1 91 ? -0.384 -2.109 -8.710 1.00 88.50 91 MET A N 1
ATOM 701 C CA . MET A 1 91 ? 0.066 -2.058 -10.109 1.00 88.50 91 MET A CA 1
ATOM 702 C C . MET A 1 91 ? 1.217 -3.035 -10.407 1.00 88.50 91 MET A C 1
ATOM 704 O O . MET A 1 91 ? 2.045 -2.783 -11.287 1.00 88.50 91 MET A O 1
ATOM 708 N N . HIS A 1 92 ? 1.333 -4.135 -9.658 1.00 89.69 92 HIS A N 1
ATOM 709 C CA . HIS A 1 92 ? 2.414 -5.092 -9.868 1.00 89.69 92 HIS A CA 1
ATOM 710 C C . HIS A 1 92 ? 2.350 -5.716 -11.271 1.00 89.69 92 HIS A C 1
ATOM 712 O O . HIS A 1 92 ? 1.441 -6.472 -11.604 1.00 89.69 92 HIS A O 1
ATOM 718 N N . ARG A 1 93 ? 3.373 -5.434 -12.085 1.00 85.94 93 ARG A N 1
ATOM 719 C CA . ARG A 1 93 ? 3.624 -6.084 -13.378 1.00 85.94 93 ARG A CA 1
ATOM 720 C C . ARG A 1 93 ? 5.085 -6.534 -13.443 1.00 85.94 93 ARG A C 1
ATOM 722 O O . ARG A 1 93 ? 5.956 -5.668 -13.359 1.00 85.94 93 ARG A O 1
ATOM 729 N N . PRO A 1 94 ? 5.401 -7.828 -13.633 1.00 79.69 94 PRO A N 1
ATOM 730 C CA . PRO A 1 94 ? 6.763 -8.361 -13.484 1.00 79.69 94 PRO A CA 1
ATOM 731 C C . PRO A 1 94 ? 7.886 -7.604 -14.220 1.00 79.69 94 PRO A C 1
ATOM 733 O O . PRO A 1 94 ? 9.011 -7.546 -13.728 1.00 79.69 94 PRO A O 1
ATOM 736 N N . ALA A 1 95 ? 7.603 -7.001 -15.378 1.00 77.25 95 ALA A N 1
ATOM 737 C CA . ALA A 1 95 ? 8.596 -6.284 -16.185 1.00 77.25 95 ALA A CA 1
ATOM 738 C C . ALA A 1 95 ? 8.711 -4.772 -15.888 1.00 77.25 95 ALA A C 1
ATOM 740 O O . ALA A 1 95 ? 9.714 -4.154 -16.250 1.00 77.25 95 ALA A O 1
ATOM 741 N N . GLU A 1 96 ? 7.711 -4.175 -15.238 1.00 82.81 96 GLU A N 1
ATOM 742 C CA . GLU A 1 96 ? 7.588 -2.718 -15.044 1.00 82.81 96 GLU A CA 1
ATOM 743 C C . GLU A 1 96 ? 7.509 -2.314 -13.562 1.00 82.81 96 GLU A C 1
ATOM 745 O O . GLU A 1 96 ? 7.666 -1.146 -13.195 1.00 82.81 96 GLU A O 1
ATOM 750 N N . CYS A 1 97 ? 7.334 -3.302 -12.688 1.00 89.81 97 CYS A N 1
ATOM 751 C CA . CYS A 1 97 ? 7.223 -3.110 -11.259 1.00 89.81 97 CYS A CA 1
ATOM 752 C C . CYS A 1 97 ? 8.477 -2.450 -10.666 1.00 89.81 97 CYS A C 1
ATOM 754 O O . CYS A 1 97 ? 9.621 -2.778 -11.000 1.00 89.81 97 CYS A O 1
ATOM 756 N N . ARG A 1 98 ? 8.254 -1.526 -9.727 1.00 88.94 98 ARG A N 1
ATOM 757 C CA . ARG A 1 98 ? 9.307 -0.852 -8.963 1.00 88.94 98 ARG A CA 1
ATOM 758 C C . ARG A 1 98 ? 9.333 -1.418 -7.542 1.00 88.94 98 ARG A C 1
ATOM 760 O O . ARG A 1 98 ? 8.533 -0.980 -6.712 1.00 88.94 98 ARG A O 1
ATOM 767 N N . PRO A 1 99 ? 10.220 -2.384 -7.238 1.00 91.25 99 PRO A N 1
ATOM 768 C CA . PRO A 1 99 ? 10.279 -2.980 -5.912 1.00 91.25 99 PRO A CA 1
ATOM 769 C C . PRO A 1 99 ? 10.785 -1.966 -4.883 1.00 91.25 99 PRO A C 1
ATOM 771 O O . PRO A 1 99 ? 11.724 -1.206 -5.129 1.00 91.25 99 PRO A O 1
ATOM 774 N N . CYS A 1 100 ? 10.186 -1.975 -3.698 1.00 92.25 100 CYS A N 1
ATOM 775 C CA . CYS A 1 100 ? 10.649 -1.180 -2.574 1.00 92.25 100 CYS A CA 1
ATOM 776 C C . CYS A 1 100 ? 11.974 -1.738 -2.040 1.00 92.25 100 CYS A C 1
ATOM 778 O O . CYS A 1 100 ? 12.085 -2.913 -1.689 1.00 92.25 100 CYS A O 1
ATOM 780 N N . LEU A 1 101 ? 12.981 -0.871 -1.916 1.00 89.50 101 LEU A N 1
ATOM 781 C CA . LEU A 1 101 ? 14.292 -1.239 -1.371 1.00 89.50 101 LEU A CA 1
ATOM 782 C C . LEU A 1 101 ? 14.228 -1.650 0.110 1.00 89.50 101 LEU A C 1
ATOM 784 O O . LEU A 1 101 ? 15.065 -2.429 0.566 1.00 89.50 101 LEU A O 1
ATOM 788 N N . PHE A 1 102 ? 13.234 -1.146 0.842 1.00 91.06 102 PHE A N 1
ATOM 789 C CA . PHE A 1 102 ? 13.076 -1.352 2.282 1.00 91.06 102 PHE A CA 1
ATOM 790 C C . PHE A 1 102 ? 12.111 -2.491 2.635 1.00 91.06 102 PHE A C 1
ATOM 792 O O . PHE A 1 102 ? 12.132 -2.967 3.769 1.00 91.06 102 PHE A O 1
ATOM 799 N N . ALA A 1 103 ? 11.319 -2.987 1.673 1.00 89.69 103 ALA A N 1
ATOM 800 C CA . ALA A 1 103 ? 10.357 -4.067 1.910 1.00 89.69 103 ALA A CA 1
ATOM 801 C C . ALA A 1 103 ? 11.038 -5.357 2.390 1.00 89.69 103 ALA A C 1
ATOM 803 O O . ALA A 1 103 ? 10.593 -5.969 3.355 1.00 89.69 103 ALA A O 1
ATOM 804 N N . LYS A 1 104 ? 12.191 -5.716 1.806 1.00 84.94 104 LYS A N 1
ATOM 805 C CA . LYS A 1 104 ? 12.944 -6.923 2.199 1.00 84.94 104 LYS A CA 1
ATOM 806 C C . LYS A 1 104 ? 13.386 -6.913 3.670 1.00 84.94 104 LYS A C 1
ATOM 808 O O . LYS A 1 104 ? 13.560 -7.970 4.261 1.00 84.94 104 LYS A O 1
ATOM 813 N N . ARG A 1 105 ? 13.598 -5.729 4.250 1.00 86.12 105 ARG A N 1
ATOM 814 C CA . ARG A 1 105 ? 14.037 -5.556 5.644 1.00 86.12 105 ARG A CA 1
ATOM 815 C C . ARG A 1 105 ? 12.873 -5.297 6.606 1.00 86.12 105 ARG A C 1
ATOM 817 O O . ARG A 1 105 ? 13.131 -5.042 7.774 1.00 86.12 105 ARG A O 1
ATOM 824 N N . LYS A 1 106 ? 11.623 -5.319 6.116 1.00 84.25 106 LYS A N 1
ATOM 825 C CA . LYS A 1 106 ? 10.406 -4.986 6.879 1.00 84.25 106 LYS A CA 1
ATOM 826 C C . LYS A 1 106 ? 10.516 -3.650 7.642 1.00 84.25 106 LYS A C 1
ATOM 828 O O . LYS A 1 106 ? 9.932 -3.489 8.702 1.00 84.25 106 LYS A O 1
ATOM 833 N N . CYS A 1 107 ? 11.265 -2.686 7.095 1.00 90.19 107 CYS A N 1
ATOM 834 C CA . CYS A 1 107 ? 11.536 -1.385 7.723 1.00 90.19 107 CYS A CA 1
ATOM 835 C C . CYS A 1 107 ? 11.175 -0.204 6.808 1.00 90.19 107 CYS A C 1
ATOM 837 O O . CYS A 1 107 ? 11.830 0.838 6.818 1.00 90.19 107 CYS A O 1
ATOM 839 N N . CYS A 1 108 ? 10.168 -0.375 5.945 1.00 93.62 108 CYS A N 1
ATOM 840 C CA . CYS A 1 108 ? 9.725 0.711 5.079 1.00 93.62 108 CYS A CA 1
ATOM 841 C C . CYS A 1 108 ? 9.050 1.805 5.922 1.00 93.62 108 CYS A C 1
ATOM 843 O O . CYS A 1 108 ? 8.023 1.518 6.533 1.00 93.62 108 CYS A O 1
ATOM 845 N N . PRO A 1 109 ? 9.543 3.057 5.901 1.00 92.12 109 PRO A N 1
ATOM 846 C CA . PRO A 1 109 ? 8.967 4.132 6.711 1.00 92.12 109 PRO A CA 1
ATOM 847 C C . PRO A 1 109 ? 7.553 4.529 6.266 1.00 92.12 109 PRO A C 1
ATOM 849 O O . PRO A 1 109 ? 6.844 5.186 7.011 1.00 92.12 109 PRO A O 1
ATOM 852 N N . ARG A 1 110 ? 7.146 4.154 5.044 1.00 93.50 110 ARG A N 1
ATOM 853 C CA . ARG A 1 110 ? 5.824 4.473 4.482 1.00 93.50 110 ARG A CA 1
ATOM 854 C C . ARG A 1 110 ? 4.779 3.374 4.690 1.00 93.50 110 ARG A C 1
ATOM 856 O O . ARG A 1 110 ? 3.625 3.606 4.359 1.00 93.50 110 ARG A O 1
ATOM 863 N N . GLY A 1 111 ? 5.172 2.182 5.153 1.00 93.56 111 GLY A N 1
ATOM 864 C CA . GLY A 1 111 ? 4.247 1.064 5.382 1.00 93.56 111 GLY A CA 1
ATOM 865 C C . GLY A 1 111 ? 3.286 0.803 4.211 1.00 93.56 111 GLY A C 1
ATOM 866 O O . GLY A 1 111 ? 3.725 0.657 3.064 1.00 93.56 111 GLY A O 1
ATOM 867 N N . LEU A 1 112 ? 1.983 0.792 4.514 1.00 95.31 112 LEU A N 1
ATOM 868 C CA . LEU A 1 112 ? 0.886 0.585 3.560 1.00 95.31 112 LEU A CA 1
ATOM 869 C C . LEU A 1 112 ? 0.861 1.644 2.444 1.00 95.31 112 LEU A C 1
ATOM 871 O O . LEU A 1 112 ? 0.621 1.314 1.284 1.00 95.31 112 LEU A O 1
ATOM 875 N N . LEU A 1 113 ? 1.192 2.902 2.755 1.00 95.62 113 LEU A N 1
ATOM 876 C CA . LEU A 1 113 ? 1.176 4.028 1.810 1.00 95.62 113 LEU A CA 1
ATOM 877 C C . LEU A 1 113 ? 2.360 4.048 0.835 1.00 95.62 113 LEU A C 1
ATOM 879 O O . LEU A 1 113 ? 2.514 4.967 0.022 1.00 95.62 113 LEU A O 1
ATOM 883 N N . CYS A 1 114 ? 3.254 3.063 0.899 1.00 95.88 114 CYS A N 1
ATOM 884 C CA . CYS A 1 114 ? 4.397 3.021 0.005 1.00 95.88 114 CYS A CA 1
ATOM 885 C C . CYS A 1 114 ? 3.951 2.876 -1.462 1.00 95.88 114 CYS A C 1
ATOM 887 O O . CYS A 1 114 ? 3.334 1.890 -1.852 1.00 95.88 114 CYS A O 1
ATOM 889 N N . ARG A 1 115 ? 4.352 3.829 -2.313 1.00 94.62 115 ARG A N 1
ATOM 890 C CA . ARG A 1 115 ? 4.117 3.800 -3.773 1.00 94.62 115 ARG A CA 1
ATOM 891 C C . ARG A 1 115 ? 5.004 2.805 -4.534 1.00 94.62 115 ARG A C 1
ATOM 893 O O . ARG A 1 115 ? 4.920 2.710 -5.754 1.00 9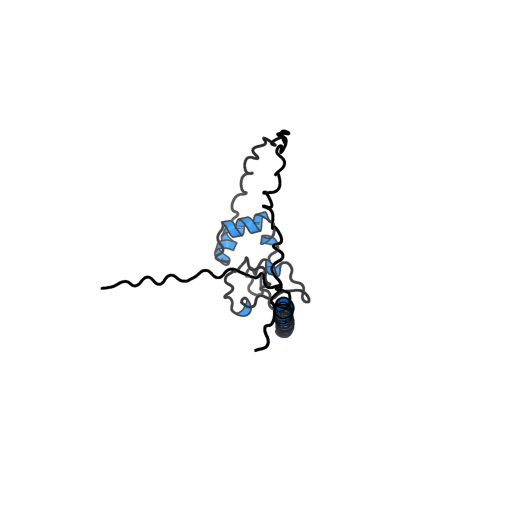4.62 115 ARG A O 1
ATOM 900 N N . SER A 1 116 ? 5.877 2.092 -3.828 1.00 94.19 116 SER A N 1
ATOM 901 C CA . SER A 1 116 ? 6.717 1.035 -4.389 1.00 94.19 116 SER A CA 1
ATOM 902 C C . SER A 1 116 ? 6.191 -0.326 -3.958 1.00 94.19 116 SER A C 1
ATOM 904 O O . SER A 1 116 ? 5.618 -0.467 -2.879 1.00 94.19 116 SER A O 1
ATOM 906 N N . CYS A 1 117 ? 6.427 -1.341 -4.779 1.00 94.31 117 CYS A N 1
ATOM 907 C CA . CYS A 1 117 ? 5.883 -2.670 -4.554 1.00 94.31 117 CYS A CA 1
ATOM 908 C C . CYS A 1 117 ? 6.576 -3.382 -3.386 1.00 94.31 117 CYS A C 1
ATOM 910 O O . CYS A 1 117 ? 7.808 -3.422 -3.311 1.00 94.31 117 CYS A O 1
ATOM 912 N N . HIS A 1 118 ? 5.778 -3.944 -2.482 1.00 94.06 118 HIS A N 1
ATOM 913 C CA . HIS A 1 118 ? 6.235 -4.729 -1.331 1.00 94.06 118 HIS A CA 1
ATOM 914 C C . HIS A 1 118 ? 6.189 -6.246 -1.577 1.00 94.06 118 HIS A C 1
ATOM 916 O O . HIS A 1 118 ? 6.664 -7.002 -0.735 1.00 94.06 118 HIS A O 1
ATOM 922 N N . LEU A 1 119 ? 5.687 -6.695 -2.734 1.00 91.88 119 LEU A N 1
ATOM 923 C CA . LEU A 1 119 ? 5.679 -8.114 -3.099 1.00 91.88 119 LEU A CA 1
ATOM 924 C C . LEU A 1 119 ? 7.102 -8.691 -3.213 1.00 91.88 119 LEU A C 1
ATOM 926 O O . LEU A 1 119 ? 8.056 -7.961 -3.522 1.00 91.88 119 LEU A O 1
ATOM 930 N N . PRO A 1 120 ? 7.271 -10.006 -3.000 1.00 87.75 120 PRO A N 1
ATOM 931 C CA . PRO A 1 120 ? 8.548 -10.672 -3.215 1.00 87.75 120 PRO A CA 1
ATOM 932 C C . PRO A 1 120 ? 8.962 -10.577 -4.690 1.00 87.75 120 PRO A C 1
ATOM 934 O O . PRO A 1 120 ? 8.185 -10.860 -5.594 1.00 87.75 120 PRO A O 1
ATOM 937 N N . HIS A 1 121 ? 10.208 -10.169 -4.936 1.00 84.00 121 HIS A N 1
ATOM 938 C CA . HIS A 1 121 ? 10.798 -10.113 -6.276 1.00 84.00 121 HIS A CA 1
ATOM 939 C C . HIS A 1 121 ? 12.072 -10.943 -6.322 1.00 84.00 121 HIS A C 1
ATOM 941 O O . HIS A 1 121 ? 12.865 -10.931 -5.375 1.00 84.00 121 HIS A O 1
ATOM 947 N N . GLU A 1 122 ? 12.326 -11.585 -7.463 1.00 77.62 122 GLU A N 1
ATOM 948 C CA . GLU A 1 122 ? 13.600 -12.256 -7.682 1.00 77.62 122 GLU A CA 1
ATOM 949 C C . GLU A 1 122 ? 14.782 -11.266 -7.626 1.00 77.62 122 GLU A C 1
ATOM 951 O O . GLU A 1 122 ? 14.701 -10.148 -8.157 1.00 77.62 122 GLU A O 1
ATOM 956 N N . PRO A 1 123 ? 15.942 -11.680 -7.080 1.00 67.94 123 PRO A N 1
ATOM 957 C CA . PRO A 1 123 ? 17.143 -10.843 -7.015 1.00 67.94 123 PRO A CA 1
ATOM 958 C C . PRO A 1 123 ? 17.578 -10.285 -8.380 1.00 67.94 123 PRO A C 1
ATOM 960 O O . PRO A 1 123 ? 18.094 -9.166 -8.466 1.00 67.94 123 PRO A O 1
ATOM 963 N N . LYS A 1 124 ? 17.341 -11.045 -9.460 1.00 66.44 124 LYS A N 1
ATOM 964 C CA . LYS A 1 124 ? 17.682 -10.661 -10.838 1.00 66.44 124 LYS A CA 1
ATOM 965 C C . LYS A 1 124 ? 16.896 -9.430 -11.307 1.00 66.44 124 LYS A C 1
ATOM 967 O O . LYS A 1 124 ? 17.481 -8.544 -11.933 1.00 66.44 124 LYS A O 1
ATOM 972 N N . ALA A 1 125 ? 15.610 -9.334 -10.963 1.00 64.62 125 ALA A N 1
ATOM 973 C CA . ALA A 1 125 ? 14.767 -8.184 -11.299 1.00 64.62 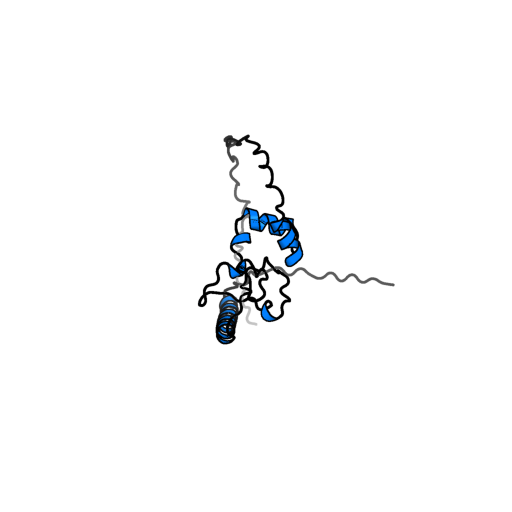125 ALA A CA 1
ATOM 974 C C . ALA A 1 125 ? 15.222 -6.917 -10.555 1.00 64.62 125 ALA A C 1
ATOM 976 O O . ALA A 1 125 ? 15.321 -5.837 -11.141 1.00 64.62 125 ALA A O 1
ATOM 977 N N . MET A 1 126 ? 15.616 -7.060 -9.285 1.00 66.81 126 MET A N 1
ATOM 978 C CA . MET A 1 126 ? 16.111 -5.941 -8.480 1.00 66.81 126 MET A CA 1
ATOM 979 C C . MET A 1 126 ? 17.446 -5.383 -8.999 1.00 66.81 126 MET A C 1
ATOM 981 O O . MET A 1 126 ? 17.649 -4.167 -8.970 1.00 66.81 126 MET A O 1
ATOM 985 N N . ARG A 1 127 ? 18.351 -6.239 -9.501 1.00 71.44 127 A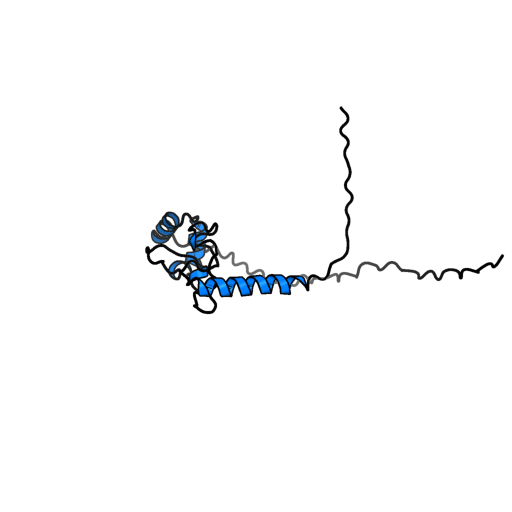RG A N 1
ATOM 986 C CA . ARG A 1 127 ? 19.628 -5.796 -10.090 1.00 71.44 127 ARG A CA 1
ATOM 987 C C . ARG A 1 127 ? 19.402 -4.917 -11.323 1.00 71.44 127 ARG A C 1
ATOM 989 O O . ARG A 1 127 ? 19.900 -3.794 -11.356 1.00 71.44 127 ARG A O 1
ATOM 996 N N . ARG A 1 128 ? 18.575 -5.385 -12.267 1.00 73.44 128 ARG A N 1
ATOM 997 C CA . ARG A 1 128 ? 18.213 -4.633 -13.484 1.00 73.44 128 ARG A CA 1
ATOM 998 C C . ARG A 1 128 ? 17.575 -3.282 -13.151 1.00 73.44 128 ARG A C 1
ATOM 1000 O O . ARG A 1 128 ? 17.903 -2.274 -13.770 1.00 73.44 128 ARG A O 1
ATOM 1007 N N . TRP A 1 129 ?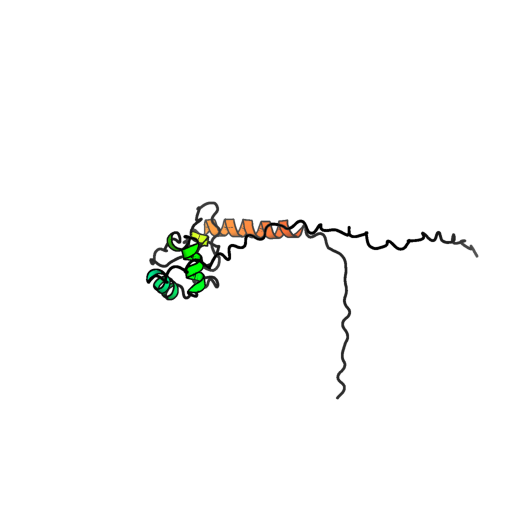 16.691 -3.237 -12.151 1.00 72.00 129 TRP A N 1
ATOM 1008 C CA . TRP A 1 129 ? 16.075 -1.982 -11.713 1.00 72.00 129 TRP A CA 1
ATOM 1009 C C . TRP A 1 129 ? 17.102 -0.994 -11.136 1.00 72.00 129 TRP A C 1
ATOM 1011 O O . TRP A 1 129 ? 17.093 0.180 -11.504 1.00 72.00 129 TRP A O 1
ATOM 1021 N N . ARG A 1 130 ? 18.037 -1.458 -10.289 1.00 75.00 130 ARG A N 1
ATOM 1022 C CA . ARG A 1 130 ? 19.108 -0.600 -9.742 1.00 75.00 130 ARG A CA 1
ATOM 1023 C C . ARG A 1 130 ? 20.023 -0.048 -10.833 1.00 75.00 130 ARG A C 1
ATOM 1025 O O . ARG A 1 130 ? 20.407 1.115 -10.752 1.00 75.00 130 ARG A O 1
ATOM 1032 N N . GLU A 1 131 ? 20.367 -0.860 -11.831 1.00 78.44 131 GLU A N 1
ATOM 1033 C CA . GLU A 1 131 ? 21.157 -0.428 -12.992 1.00 78.44 131 GLU A CA 1
ATOM 1034 C C . GLU A 1 131 ? 20.433 0.689 -13.760 1.00 78.44 131 GLU A C 1
ATOM 1036 O O . GLU A 1 131 ? 21.012 1.752 -13.986 1.00 78.44 131 GLU A O 1
ATOM 1041 N N . ARG A 1 132 ? 19.135 0.510 -14.059 1.00 77.62 132 ARG A N 1
ATOM 1042 C CA . ARG A 1 132 ? 18.309 1.543 -14.712 1.00 77.62 132 ARG A CA 1
ATOM 1043 C C . ARG A 1 132 ? 18.217 2.832 -13.892 1.00 77.62 132 ARG A C 1
ATOM 1045 O O . ARG A 1 132 ? 18.361 3.917 -14.448 1.00 77.62 132 ARG A O 1
ATOM 1052 N N . TYR A 1 133 ? 17.995 2.730 -12.580 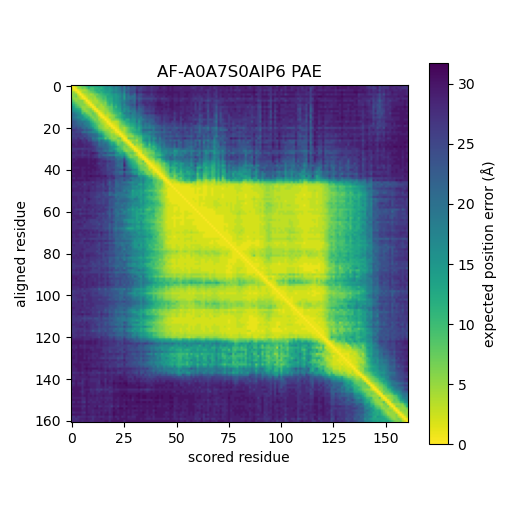1.00 75.88 133 TYR A N 1
ATOM 1053 C CA . TYR A 1 133 ? 17.895 3.899 -11.700 1.00 75.88 133 TYR A CA 1
ATOM 1054 C C . TYR A 1 133 ? 19.213 4.685 -11.622 1.00 75.88 133 TYR A C 1
ATOM 1056 O O . TYR A 1 133 ? 19.202 5.913 -11.680 1.00 75.88 133 TYR A O 1
ATOM 1064 N N . ARG A 1 134 ? 20.358 3.988 -11.543 1.00 79.94 134 ARG A N 1
ATOM 1065 C CA . ARG A 1 134 ? 21.690 4.617 -11.559 1.00 79.94 134 ARG A CA 1
ATOM 1066 C C . ARG A 1 134 ? 21.947 5.376 -12.856 1.00 79.94 134 ARG A C 1
ATOM 1068 O O . ARG A 1 134 ? 22.376 6.522 -12.785 1.00 79.94 134 ARG A O 1
ATOM 1075 N N . LYS A 1 135 ? 21.623 4.768 -14.001 1.00 77.50 135 LYS A N 1
ATOM 1076 C CA . LYS A 1 135 ? 21.775 5.401 -15.316 1.00 77.50 135 LYS A CA 1
ATOM 1077 C C . LYS A 1 135 ? 20.940 6.683 -15.423 1.00 77.50 135 LYS A C 1
ATOM 1079 O O . LYS A 1 135 ? 21.469 7.736 -15.745 1.00 77.50 135 LYS A O 1
ATOM 1084 N N . LYS A 1 136 ? 19.674 6.642 -14.990 1.00 74.75 136 LYS A N 1
ATOM 1085 C CA . LYS A 1 136 ? 18.777 7.811 -15.018 1.00 74.75 136 LYS A CA 1
ATOM 1086 C C . LYS A 1 136 ? 19.273 8.991 -14.165 1.00 74.75 136 LYS A C 1
ATOM 1088 O O . LYS A 1 136 ? 19.033 10.139 -14.517 1.00 74.75 136 LYS A O 1
ATOM 1093 N N . LYS A 1 137 ? 19.971 8.721 -13.053 1.00 72.50 137 LYS A N 1
ATOM 1094 C CA . LYS A 1 137 ? 20.579 9.764 -12.206 1.00 72.50 137 LYS A CA 1
ATOM 1095 C C . LYS A 1 137 ? 21.822 10.397 -12.851 1.00 72.50 137 LYS A C 1
ATOM 1097 O O . LYS A 1 137 ? 22.108 11.552 -12.569 1.00 72.50 137 LYS A O 1
ATOM 1102 N N . GLN A 1 138 ? 22.547 9.650 -13.685 1.00 69.62 138 GLN A N 1
ATOM 1103 C CA . GLN A 1 138 ? 23.699 10.159 -14.437 1.00 69.62 138 GLN A CA 1
ATOM 1104 C C . GLN A 1 138 ? 23.240 11.003 -15.632 1.00 69.62 138 GLN A C 1
ATOM 1106 O O . GLN A 1 138 ? 23.742 12.105 -15.816 1.00 69.62 138 GLN A O 1
ATOM 1111 N N . ASP A 1 139 ? 22.216 10.544 -16.354 1.00 65.31 139 ASP A N 1
ATOM 1112 C CA . ASP A 1 139 ? 21.664 11.254 -17.517 1.00 65.31 139 ASP A CA 1
ATOM 1113 C C . ASP A 1 139 ? 20.860 12.513 -17.113 1.00 65.31 139 ASP A C 1
ATOM 1115 O O . ASP A 1 139 ? 20.791 13.485 -17.857 1.00 65.31 139 ASP A O 1
ATOM 1119 N N . GLY A 1 140 ? 20.265 12.533 -15.913 1.00 58.50 140 GLY A N 1
ATOM 1120 C CA . GLY A 1 140 ? 19.545 13.696 -15.372 1.00 58.50 140 GLY A CA 1
ATOM 1121 C C . GLY A 1 140 ? 20.435 14.789 -14.765 1.00 58.50 140 GLY A C 1
ATOM 1122 O O . GLY A 1 140 ? 19.921 15.826 -14.356 1.00 58.50 140 GLY A O 1
ATOM 1123 N N . ALA A 1 141 ? 21.752 14.574 -14.679 1.00 56.22 141 ALA A N 1
ATOM 1124 C CA . ALA A 1 141 ? 22.702 15.562 -14.163 1.00 56.22 141 ALA A CA 1
ATOM 1125 C C . ALA A 1 141 ? 23.245 16.510 -15.251 1.00 56.22 141 ALA A C 1
ATOM 1127 O O . ALA A 1 141 ? 23.890 17.500 -14.919 1.00 56.22 141 ALA A O 1
ATOM 1128 N N . THR A 1 142 ? 22.980 16.247 -16.537 1.00 53.12 142 THR A N 1
ATOM 1129 C CA . THR A 1 142 ? 23.496 17.049 -17.663 1.00 53.12 142 THR A CA 1
ATOM 1130 C C . THR A 1 142 ? 22.518 18.096 -18.207 1.00 53.12 142 THR A C 1
ATOM 1132 O O . THR A 1 142 ? 22.864 18.787 -19.157 1.00 53.12 142 THR A O 1
ATOM 1135 N N . SER A 1 143 ? 21.322 18.259 -17.625 1.00 51.09 143 SER A N 1
ATOM 1136 C CA . SER A 1 143 ? 20.336 19.268 -18.067 1.00 51.09 143 SER A CA 1
ATOM 1137 C C . SER A 1 143 ? 19.974 20.315 -17.008 1.00 51.09 143 SER A C 1
ATOM 1139 O O . SER A 1 143 ? 19.001 21.045 -17.179 1.00 51.09 143 SER A O 1
ATOM 1141 N N . ALA A 1 144 ? 20.734 20.415 -15.915 1.00 50.28 144 ALA A N 1
ATOM 1142 C CA . ALA A 1 144 ? 20.642 21.570 -15.031 1.00 50.28 144 ALA A CA 1
ATOM 1143 C C . ALA A 1 144 ? 21.416 22.730 -15.674 1.00 50.28 144 ALA A C 1
ATOM 1145 O O . ALA A 1 144 ? 22.617 22.879 -15.459 1.00 50.28 144 ALA A O 1
ATOM 1146 N N . THR A 1 145 ? 20.738 23.534 -16.493 1.00 52.44 145 THR A N 1
ATOM 1147 C CA . THR A 1 145 ? 21.210 24.881 -16.828 1.00 52.44 145 THR A CA 1
ATOM 1148 C C . THR A 1 145 ? 21.465 25.632 -15.518 1.00 52.44 145 THR A C 1
ATOM 1150 O O . THR A 1 145 ? 20.537 25.762 -14.715 1.00 52.44 145 THR A O 1
ATOM 1153 N N . PRO A 1 146 ? 22.698 26.092 -15.250 1.00 46.44 146 PRO A N 1
ATOM 1154 C CA . PRO A 1 146 ? 22.983 26.864 -14.055 1.00 46.44 146 PRO A CA 1
ATOM 1155 C C . PRO A 1 146 ? 22.289 28.221 -14.181 1.00 46.44 146 PRO A C 1
ATOM 1157 O O . PRO A 1 146 ? 22.674 29.052 -14.999 1.00 46.44 146 PRO A O 1
ATOM 1160 N N . ILE A 1 147 ? 21.258 28.445 -13.369 1.00 55.62 147 ILE A N 1
ATOM 1161 C CA . ILE A 1 147 ? 20.730 29.787 -13.133 1.00 55.62 147 ILE A CA 1
ATOM 1162 C C . ILE A 1 147 ? 21.789 30.498 -12.289 1.00 55.62 147 ILE A C 1
ATOM 1164 O O . ILE A 1 147 ? 22.032 30.153 -11.132 1.00 55.62 147 ILE A O 1
ATOM 1168 N N . SER A 1 148 ? 22.497 31.426 -12.919 1.00 51.09 148 SER A N 1
ATOM 1169 C CA . SER A 1 148 ? 23.491 32.281 -12.290 1.00 51.09 148 SER A CA 1
ATOM 1170 C C . SER A 1 148 ? 22.850 33.194 -11.244 1.00 51.09 148 SER A C 1
ATOM 1172 O O . SER A 1 148 ? 21.919 33.928 -11.558 1.00 51.09 148 SER A O 1
ATOM 1174 N N . GLY A 1 149 ? 23.448 33.232 -10.052 1.00 49.62 149 GLY A N 1
ATOM 1175 C CA . GLY A 1 149 ? 23.520 34.451 -9.244 1.00 49.62 149 GLY A CA 1
ATOM 1176 C C . GLY A 1 149 ? 22.528 34.574 -8.089 1.00 49.62 149 GLY A C 1
ATOM 1177 O O . GLY A 1 149 ? 21.388 34.976 -8.274 1.00 49.62 149 GLY A O 1
ATOM 1178 N N . GLN A 1 150 ? 23.028 34.381 -6.866 1.00 51.81 150 GLN A N 1
ATOM 1179 C CA . GLN A 1 150 ? 23.165 35.484 -5.904 1.00 51.81 150 GLN A CA 1
ATOM 1180 C C . GLN A 1 150 ? 23.955 35.014 -4.677 1.00 51.81 150 GLN A C 1
ATOM 1182 O O . GLN A 1 150 ? 23.568 34.091 -3.963 1.00 51.81 150 GLN A O 1
ATOM 1187 N N . ALA A 1 151 ? 25.105 35.652 -4.466 1.00 52.25 151 ALA A N 1
ATOM 1188 C CA . ALA A 1 151 ? 25.937 35.501 -3.286 1.00 52.25 151 ALA A CA 1
ATOM 1189 C C . ALA A 1 151 ? 25.426 36.454 -2.198 1.00 52.25 151 ALA A C 1
ATOM 1191 O O . ALA A 1 151 ? 25.515 37.669 -2.354 1.00 52.25 151 ALA A O 1
ATOM 1192 N N . SER A 1 152 ? 24.916 35.918 -1.092 1.00 52.69 152 SER A N 1
ATOM 1193 C CA . SER A 1 152 ? 24.613 36.688 0.115 1.00 52.69 152 SER A CA 1
ATOM 1194 C C . SER A 1 152 ? 25.733 36.504 1.144 1.00 52.69 152 SER A C 1
ATOM 1196 O O . SER A 1 152 ? 26.094 35.394 1.544 1.00 52.69 152 SER A O 1
ATOM 1198 N N . GLY A 1 153 ? 26.345 37.634 1.503 1.00 45.53 153 GLY A N 1
ATOM 1199 C CA . GLY A 1 153 ? 27.475 37.743 2.416 1.00 45.53 153 GLY A CA 1
ATOM 1200 C C . GLY A 1 153 ? 27.144 37.306 3.844 1.00 45.53 153 GLY A C 1
ATOM 1201 O O . GLY A 1 153 ? 26.053 37.529 4.360 1.00 45.53 153 GLY A O 1
ATOM 1202 N N . LYS A 1 154 ? 28.129 36.688 4.500 1.00 50.22 154 LYS A N 1
ATOM 1203 C CA . LYS A 1 154 ? 28.079 36.320 5.918 1.00 50.22 154 LYS A CA 1
ATOM 1204 C C . LYS A 1 154 ? 28.531 37.505 6.771 1.00 50.22 154 LYS A C 1
ATOM 1206 O O . LYS A 1 154 ? 29.711 37.851 6.753 1.00 50.22 154 LYS A O 1
ATOM 1211 N N . ALA A 1 155 ? 27.623 38.073 7.560 1.00 53.66 155 ALA A N 1
ATOM 1212 C CA . ALA A 1 155 ? 27.979 38.941 8.678 1.00 53.66 155 ALA A CA 1
ATOM 1213 C C . ALA A 1 155 ? 28.525 38.087 9.838 1.00 53.66 155 ALA A C 1
ATOM 1215 O O . ALA A 1 155 ? 27.898 37.115 10.259 1.00 53.66 155 ALA A O 1
ATOM 1216 N N . ARG A 1 156 ? 29.723 38.426 10.329 1.00 60.12 156 ARG A N 1
ATOM 1217 C CA . ARG A 1 156 ? 30.324 37.856 11.544 1.00 60.12 156 ARG A CA 1
ATOM 1218 C C . ARG A 1 156 ? 29.940 38.74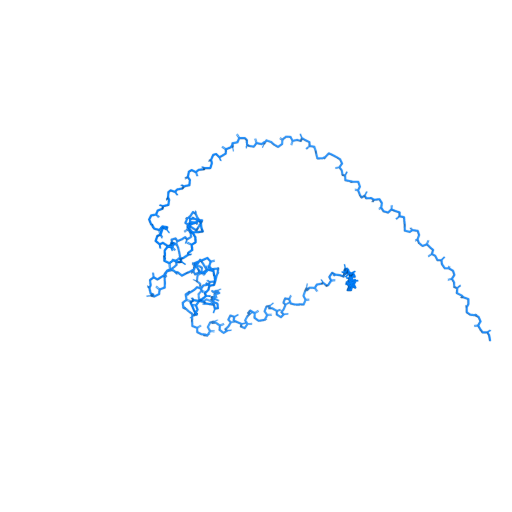6 12.721 1.00 60.12 156 ARG A C 1
ATOM 1220 O O . ARG A 1 156 ? 30.432 39.865 12.809 1.00 60.12 156 ARG A O 1
ATOM 1227 N N . THR A 1 157 ? 29.120 38.243 13.634 1.00 59.97 157 THR A N 1
ATOM 1228 C CA . THR A 1 157 ? 28.927 38.871 14.946 1.00 59.97 157 THR A CA 1
ATOM 1229 C C . THR A 1 157 ? 30.042 38.390 15.870 1.00 59.97 157 THR A C 1
ATOM 1231 O O . THR A 1 157 ? 30.142 37.198 16.156 1.00 59.97 157 THR A O 1
ATOM 1234 N N . LEU A 1 158 ? 30.911 39.306 16.298 1.00 56.16 158 LEU A N 1
ATOM 1235 C CA . LEU A 1 158 ? 31.844 39.088 17.401 1.00 56.16 158 LEU A CA 1
ATOM 1236 C C . LEU A 1 158 ? 31.109 39.432 18.699 1.00 56.16 158 LEU A C 1
ATOM 1238 O O . LEU A 1 158 ? 30.705 40.575 18.893 1.00 56.16 158 LEU A O 1
ATOM 1242 N N . ILE A 1 159 ? 30.921 38.438 19.563 1.00 53.78 159 ILE A N 1
ATOM 1243 C CA . ILE A 1 159 ? 30.548 38.648 20.962 1.00 53.78 159 ILE A CA 1
ATOM 1244 C C . ILE A 1 159 ? 31.867 38.809 21.716 1.00 53.78 159 ILE A C 1
ATOM 1246 O O . ILE A 1 159 ? 32.636 37.853 21.827 1.00 53.78 159 ILE A O 1
ATOM 1250 N N . SER A 1 160 ? 32.149 40.032 22.157 1.00 50.97 160 SER A N 1
ATOM 1251 C CA . SER A 1 160 ? 33.182 40.302 23.156 1.00 50.97 160 SER A CA 1
ATOM 1252 C C . SER A 1 160 ? 32.614 40.034 24.549 1.00 50.97 160 SER A C 1
ATOM 1254 O O . SER A 1 160 ? 31.441 40.310 24.800 1.00 50.97 160 SER A O 1
ATOM 1256 N N . LEU A 1 161 ? 33.477 39.444 25.376 1.00 62.94 161 LEU A N 1
ATOM 1257 C CA . LEU A 1 161 ? 33.312 39.057 26.780 1.00 62.94 161 LEU A CA 1
ATOM 1258 C C . LEU A 1 161 ? 32.826 40.189 27.691 1.00 62.94 161 LEU A C 1
ATOM 1260 O O . LEU A 1 161 ? 33.235 41.347 27.447 1.00 62.94 161 LEU A O 1
#

Secondary structure (DSSP, 8-state):
-----------------PPP---S-----------------------HHHHHHHHHH---HHHHHHHHHTT-GGGPPB-TTS-B--GGGTT--TTT--B-TTGGGT--TTGGG-SSB-S---HHHHHHHHHHHHHHHHHTTS-------------------

Radius of gyration: 30.47 Å; Cα contacts (8 Å, |Δi|>4): 106; chains: 1; bounding box: 82×73×55 Å

Organism: NCBI:txid73915

pLDDT: mean 75.82, std 16.93, range [44.09, 96.44]